Protein AF-A0A921LJY1-F1 (afdb_monomer_lite)

pLDDT: mean 91.51, std 10.47, range [55.88, 98.06]

Sequence (65 aa):
MEIIHLSIELTLDLIALIIGIILIIRAKDNYPKLYWGIIATSIGIMFSWENIGWLTIVTDTPEYN

Foldseek 3Di:
DLLVVLVVQLVVLVVLLVVLVVQCVPCVVPPVSNVSSVVSNVSSVVSNVVSVVVNVVVVPDDPPD

Organism: NCBI:txid371601

Radius of gyration: 15.44 Å; chains: 1; bounding box: 35×15×48 Å

Secondary structure (DSSP, 8-state):
-HHHHHHHHHHHHHHHHHHHHHHHHT-TT-HHHHHHHHHHHHHHHHHHHHHHHHHHHHHHS----

Structure (mmCIF, N/CA/C/O backbone):
data_AF-A0A921LJY1-F1
#
_entry.id   AF-A0A921LJY1-F1
#
loop_
_atom_site.group_PDB
_atom_site.id
_atom_site.type_symbol
_atom_site.label_atom_id
_atom_site.label_alt_id
_atom_site.label_comp_id
_atom_site.label_asym_id
_atom_site.label_entity_id
_atom_site.label_seq_id
_atom_site.pdbx_PDB_ins_code
_atom_site.Cartn_x
_atom_site.Cartn_y
_atom_site.Cartn_z
_atom_site.occupancy
_atom_site.B_iso_or_equiv
_atom_site.auth_seq_id
_atom_site.auth_comp_id
_atom_site.auth_asym_id
_atom_site.auth_atom_id
_atom_site.pdbx_PDB_model_num
ATOM 1 N N . MET A 1 1 ? 13.559 6.236 -18.659 1.00 62.03 1 MET A N 1
ATOM 2 C CA . MET A 1 1 ? 12.692 7.252 -18.013 1.00 62.03 1 MET A CA 1
ATOM 3 C C . MET A 1 1 ? 11.490 6.584 -17.351 1.00 62.03 1 MET A C 1
ATOM 5 O O . MET A 1 1 ? 11.277 6.825 -16.172 1.00 62.03 1 MET A O 1
ATOM 9 N N . GLU A 1 2 ? 10.794 5.672 -18.038 1.00 78.94 2 GLU A N 1
ATOM 10 C CA . GLU A 1 2 ? 9.649 4.909 -17.497 1.00 78.94 2 GLU A CA 1
ATOM 11 C C . GLU A 1 2 ? 9.953 4.105 -16.222 1.00 78.94 2 GLU A C 1
ATOM 13 O O . GLU A 1 2 ? 9.199 4.214 -15.264 1.00 78.94 2 GLU A O 1
ATOM 18 N N . ILE A 1 3 ? 11.088 3.394 -16.137 1.00 86.69 3 ILE A N 1
ATOM 19 C CA . ILE A 1 3 ? 11.452 2.607 -14.936 1.00 86.69 3 ILE A CA 1
ATOM 20 C C . ILE A 1 3 ? 11.528 3.479 -13.671 1.00 86.69 3 ILE A C 1
ATOM 22 O O . ILE A 1 3 ? 11.088 3.060 -12.604 1.00 86.69 3 ILE A O 1
ATOM 26 N N . ILE A 1 4 ? 12.069 4.700 -13.775 1.00 89.06 4 ILE A N 1
ATOM 27 C CA . ILE A 1 4 ? 12.184 5.618 -12.629 1.00 89.06 4 ILE A CA 1
ATOM 28 C C . ILE A 1 4 ? 10.795 6.101 -12.201 1.00 89.06 4 ILE A C 1
ATOM 30 O O . ILE A 1 4 ? 10.517 6.130 -11.006 1.00 89.06 4 ILE A O 1
ATOM 34 N N . HIS A 1 5 ? 9.921 6.434 -13.156 1.00 90.31 5 HIS A N 1
ATOM 35 C CA . HIS A 1 5 ? 8.540 6.825 -12.866 1.00 90.31 5 HIS A CA 1
ATOM 36 C C . HIS A 1 5 ? 7.770 5.690 -12.182 1.00 90.31 5 HIS A C 1
ATOM 38 O O . HIS A 1 5 ? 7.286 5.882 -11.070 1.00 90.31 5 HIS A O 1
ATOM 44 N N . LEU A 1 6 ? 7.786 4.490 -12.766 1.00 92.25 6 LEU A N 1
ATOM 45 C CA . LEU A 1 6 ? 7.163 3.290 -12.202 1.00 92.25 6 LEU A CA 1
ATOM 46 C C . LEU A 1 6 ? 7.705 2.939 -10.807 1.00 92.25 6 LEU A C 1
ATOM 48 O O . LEU A 1 6 ? 6.954 2.549 -9.918 1.00 92.25 6 LEU A O 1
ATOM 52 N N . SER A 1 7 ? 9.009 3.114 -10.579 1.00 92.94 7 SER A N 1
ATOM 53 C CA . SER A 1 7 ? 9.622 2.877 -9.263 1.00 92.94 7 SER A CA 1
ATOM 54 C C . SER A 1 7 ? 9.162 3.892 -8.213 1.00 92.94 7 SER A C 1
ATOM 56 O O . SER A 1 7 ? 8.981 3.539 -7.044 1.00 92.94 7 SER A O 1
ATOM 58 N N . ILE A 1 8 ? 8.973 5.157 -8.604 1.00 95.44 8 ILE A N 1
ATOM 59 C CA . ILE A 1 8 ? 8.441 6.202 -7.718 1.00 95.44 8 ILE A CA 1
ATOM 60 C C . ILE A 1 8 ? 6.969 5.924 -7.401 1.00 95.44 8 ILE A C 1
ATOM 62 O O . ILE A 1 8 ? 6.588 5.992 -6.232 1.00 95.44 8 ILE A O 1
ATOM 66 N N . GLU A 1 9 ? 6.166 5.578 -8.406 1.00 95.75 9 GLU A N 1
ATOM 67 C CA . GLU A 1 9 ? 4.751 5.225 -8.242 1.00 95.75 9 GLU A CA 1
ATOM 68 C C . GLU A 1 9 ? 4.591 4.020 -7.308 1.00 95.75 9 GLU A C 1
ATOM 70 O O . GLU A 1 9 ? 3.915 4.128 -6.284 1.00 95.75 9 GLU A O 1
ATOM 75 N N . LEU A 1 10 ? 5.352 2.944 -7.538 1.00 96.38 10 LEU A N 1
ATOM 76 C CA . LEU A 1 10 ? 5.377 1.780 -6.649 1.00 96.38 10 LEU A CA 1
ATOM 77 C C . LEU A 1 10 ? 5.781 2.155 -5.214 1.00 96.38 10 LEU A C 1
ATOM 79 O O . LEU A 1 10 ? 5.226 1.642 -4.244 1.00 96.38 10 LEU A O 1
ATOM 83 N N . THR A 1 11 ? 6.736 3.072 -5.045 1.00 96.75 11 THR A N 1
ATOM 84 C CA . THR A 1 11 ? 7.142 3.535 -3.709 1.00 96.75 11 THR A CA 1
ATOM 85 C C . THR A 1 11 ? 5.993 4.251 -2.991 1.00 96.75 11 THR A C 1
ATOM 87 O O . THR A 1 11 ? 5.782 4.032 -1.795 1.00 96.75 11 THR A O 1
ATOM 90 N N . LEU A 1 12 ? 5.232 5.086 -3.702 1.00 96.88 12 LEU A N 1
ATOM 91 C CA . LEU A 1 12 ? 4.064 5.777 -3.150 1.00 96.88 12 LEU A CA 1
ATOM 92 C C . LEU A 1 12 ? 2.950 4.792 -2.765 1.00 96.88 12 LEU A C 1
ATOM 94 O O . LEU A 1 12 ? 2.362 4.938 -1.688 1.00 96.88 12 LEU A O 1
ATOM 98 N N . ASP A 1 13 ? 2.721 3.756 -3.571 1.00 96.38 13 ASP A N 1
ATOM 99 C CA . ASP A 1 13 ? 1.737 2.709 -3.271 1.00 96.38 13 ASP A CA 1
ATOM 100 C C . ASP A 1 13 ? 2.094 1.929 -2.007 1.00 96.38 13 ASP A C 1
ATOM 102 O O . ASP A 1 13 ? 1.238 1.682 -1.150 1.00 96.38 13 ASP A O 1
ATOM 106 N N . LEU A 1 14 ? 3.376 1.592 -1.840 1.00 97.50 14 LEU A N 1
ATOM 107 C CA . LEU A 1 14 ? 3.876 0.919 -0.642 1.00 97.50 14 LEU A CA 1
ATOM 108 C C . LEU A 1 14 ? 3.752 1.809 0.601 1.00 97.50 14 LEU A C 1
ATOM 110 O O . LEU A 1 14 ? 3.420 1.317 1.683 1.00 97.50 14 LEU A O 1
ATOM 114 N N . ILE A 1 15 ? 3.954 3.123 0.469 1.00 97.56 15 ILE A N 1
ATOM 115 C CA . ILE A 1 15 ? 3.704 4.074 1.562 1.00 97.56 15 ILE A CA 1
ATOM 116 C C . ILE A 1 15 ? 2.215 4.079 1.931 1.00 97.56 15 ILE A C 1
ATOM 118 O O . ILE A 1 15 ? 1.883 3.973 3.116 1.00 97.56 15 ILE A O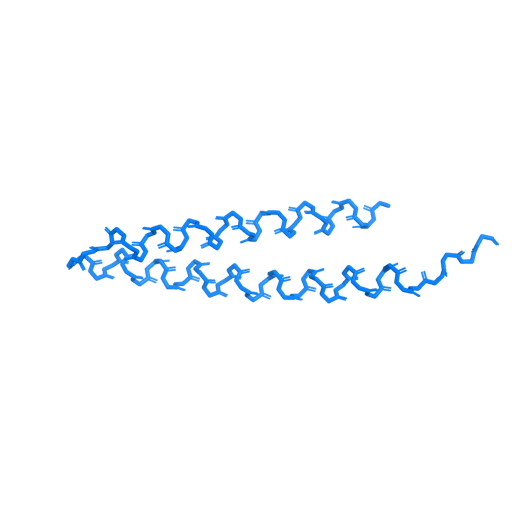 1
ATOM 122 N N . ALA A 1 16 ? 1.314 4.154 0.947 1.00 96.31 16 ALA A N 1
ATOM 123 C CA . ALA A 1 16 ? -0.130 4.098 1.180 1.00 96.31 16 ALA A CA 1
ATOM 124 C C . ALA A 1 16 ? -0.547 2.781 1.857 1.00 96.31 16 ALA A C 1
ATOM 126 O O . ALA A 1 16 ? -1.326 2.794 2.817 1.00 96.31 16 ALA A O 1
ATOM 127 N N . LEU A 1 17 ? 0.042 1.660 1.430 1.00 97.75 17 LEU A N 1
ATOM 128 C CA . LEU A 1 17 ? -0.15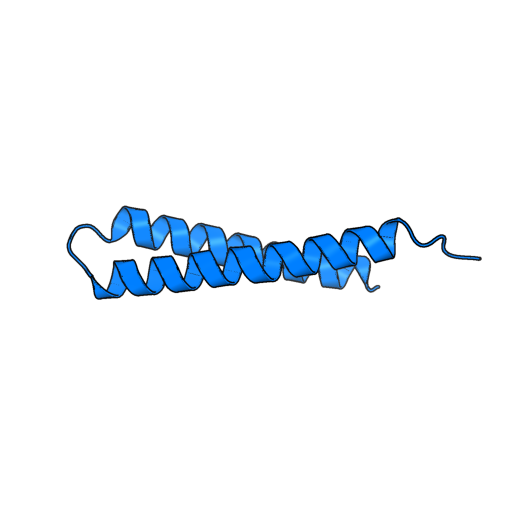8 0.343 2.025 1.00 97.75 17 LEU A CA 1
ATOM 129 C C . LEU A 1 17 ? 0.254 0.317 3.502 1.00 97.75 17 LEU A C 1
ATOM 131 O O . LEU A 1 17 ? -0.532 -0.099 4.359 1.00 97.75 17 LEU A O 1
ATOM 135 N N . ILE A 1 18 ? 1.461 0.797 3.813 1.00 98.06 18 ILE A N 1
ATOM 136 C CA . ILE A 1 18 ? 1.988 0.856 5.183 1.00 98.06 18 ILE A CA 1
ATOM 137 C C . ILE A 1 18 ? 1.101 1.746 6.062 1.00 98.06 18 ILE A C 1
ATOM 139 O O . ILE A 1 18 ? 0.757 1.359 7.181 1.00 98.06 18 ILE A O 1
ATOM 143 N N . ILE A 1 19 ? 0.678 2.910 5.560 1.00 97.62 19 ILE A N 1
ATOM 144 C CA . ILE A 1 19 ? -0.232 3.808 6.284 1.00 97.62 19 ILE A CA 1
ATOM 145 C C . ILE A 1 19 ? -1.574 3.115 6.553 1.00 97.62 19 ILE A C 1
ATOM 147 O O . ILE A 1 19 ? -2.062 3.167 7.685 1.00 97.62 19 ILE A O 1
ATOM 151 N N . GLY A 1 20 ? -2.145 2.425 5.563 1.00 97.56 20 GLY A N 1
ATOM 152 C CA . GLY A 1 20 ? -3.380 1.658 5.725 1.00 97.56 20 GLY A CA 1
ATOM 153 C C . GLY A 1 20 ? -3.264 0.585 6.810 1.00 97.56 20 GLY A C 1
ATOM 154 O O . GLY A 1 20 ? -4.093 0.532 7.721 1.00 97.56 20 GLY A O 1
ATOM 155 N N . ILE A 1 21 ? -2.171 -0.186 6.802 1.00 97.75 21 ILE A N 1
ATOM 156 C CA . ILE A 1 21 ? -1.896 -1.220 7.813 1.00 97.75 21 ILE A CA 1
ATOM 157 C C . ILE A 1 21 ? -1.783 -0.593 9.209 1.00 97.75 21 ILE A C 1
ATOM 159 O O . ILE A 1 21 ? -2.385 -1.083 10.168 1.00 97.75 21 ILE A O 1
ATOM 163 N N . ILE A 1 22 ? -1.066 0.529 9.338 1.00 97.75 22 ILE A N 1
ATOM 164 C CA . ILE A 1 22 ? -0.947 1.262 10.606 1.00 97.75 22 ILE A CA 1
ATOM 165 C C . ILE A 1 22 ? -2.321 1.738 11.094 1.00 97.75 22 ILE A C 1
ATOM 167 O O . ILE A 1 22 ? -2.603 1.662 12.294 1.00 97.75 22 ILE A O 1
ATOM 171 N N . LEU A 1 23 ? -3.182 2.229 10.198 1.00 96.94 23 LEU A N 1
ATOM 172 C CA . LEU A 1 23 ? -4.533 2.670 10.550 1.00 96.94 23 LEU A CA 1
ATOM 173 C C . LEU A 1 23 ? -5.392 1.513 11.057 1.00 96.94 23 LEU A C 1
ATOM 175 O O . LEU A 1 23 ? -6.040 1.694 12.087 1.00 96.94 23 LEU A O 1
ATOM 179 N N . ILE A 1 24 ? -5.335 0.348 10.405 1.00 97.25 24 ILE A N 1
ATOM 180 C CA . ILE A 1 24 ? -6.040 -0.872 10.829 1.00 97.25 24 ILE A CA 1
ATOM 181 C C . ILE A 1 24 ? -5.583 -1.285 12.232 1.00 97.25 24 ILE A C 1
ATOM 183 O O . ILE A 1 24 ? -6.408 -1.408 13.137 1.00 97.25 24 ILE A O 1
ATOM 187 N N . ILE A 1 25 ? -4.269 -1.417 12.452 1.00 96.75 25 ILE A N 1
ATOM 188 C CA . ILE A 1 25 ? -3.707 -1.823 13.754 1.00 96.75 25 ILE A CA 1
ATOM 189 C C . ILE A 1 25 ? -4.089 -0.822 14.853 1.00 96.75 25 ILE A C 1
ATOM 191 O O . ILE A 1 25 ? -4.402 -1.203 15.981 1.00 96.75 25 ILE A O 1
ATOM 195 N N . ARG A 1 26 ? -4.089 0.478 14.536 1.00 95.56 26 ARG A N 1
ATOM 196 C CA . ARG A 1 26 ? -4.418 1.550 15.487 1.00 95.56 26 ARG A CA 1
ATOM 197 C C . ARG A 1 26 ? -5.905 1.905 15.529 1.00 95.56 26 ARG A C 1
ATOM 199 O O . ARG A 1 26 ? -6.240 2.918 16.155 1.00 95.56 26 ARG A O 1
ATOM 206 N N . ALA A 1 27 ? -6.780 1.174 14.840 1.00 94.38 27 ALA A N 1
ATOM 207 C CA . ALA A 1 27 ? -8.202 1.497 14.799 1.00 94.38 27 ALA A CA 1
ATOM 208 C C . ALA A 1 27 ? -8.871 1.241 16.151 1.00 94.38 27 ALA A C 1
ATOM 210 O O . ALA A 1 27 ? -9.686 2.057 16.579 1.00 94.38 27 ALA A O 1
ATOM 211 N N . LYS A 1 28 ? -8.463 0.178 16.861 1.00 89.50 28 LYS A N 1
ATOM 212 C CA . LYS A 1 28 ? -9.117 -0.287 18.094 1.00 89.50 28 LYS A CA 1
ATOM 213 C C . LYS A 1 28 ? -10.636 -0.392 17.856 1.00 89.50 28 LYS A C 1
ATOM 215 O O . LYS A 1 28 ? -11.037 -1.178 17.010 1.00 89.50 28 LYS A O 1
ATOM 220 N N . ASP A 1 29 ? -11.444 0.453 18.499 1.00 90.88 29 ASP A N 1
ATOM 221 C CA . ASP A 1 29 ? -12.912 0.481 18.367 1.00 90.88 29 ASP A CA 1
ATOM 222 C C . ASP A 1 29 ? -13.415 1.586 17.411 1.00 90.88 29 ASP A C 1
ATOM 224 O O . ASP A 1 29 ? -14.616 1.813 17.261 1.00 90.88 29 ASP A O 1
ATOM 228 N N . ASN A 1 30 ? -12.504 2.322 16.766 1.00 95.25 30 ASN A N 1
ATOM 229 C CA . ASN A 1 30 ? -12.841 3.380 15.820 1.00 95.25 30 ASN A CA 1
ATOM 230 C C . ASN A 1 30 ? -13.094 2.781 14.430 1.00 95.25 30 ASN A C 1
ATOM 232 O O . ASN A 1 30 ? -12.190 2.686 13.596 1.00 95.25 30 ASN A O 1
ATOM 236 N N . TYR A 1 31 ? -14.350 2.401 14.189 1.00 92.81 31 TYR A N 1
ATOM 237 C CA . TYR A 1 31 ? -14.801 1.843 12.914 1.00 92.81 31 TYR A CA 1
ATOM 238 C C . TYR A 1 31 ? -14.477 2.730 11.700 1.00 92.81 31 TYR A C 1
ATOM 240 O O . TYR A 1 31 ? -13.935 2.194 10.737 1.00 92.81 31 TYR A O 1
ATOM 248 N N . PRO A 1 32 ? -14.699 4.063 11.707 1.00 95.31 32 PRO A N 1
ATOM 249 C CA . PRO A 1 32 ? -14.253 4.918 10.606 1.00 95.31 32 PRO A CA 1
ATOM 250 C C . PRO A 1 32 ? -12.763 4.761 10.286 1.00 95.31 32 PRO A C 1
ATOM 252 O O . PRO A 1 32 ? -12.395 4.579 9.129 1.00 95.31 32 PRO A O 1
ATOM 255 N N . LYS A 1 33 ? -11.898 4.775 11.306 1.00 94.88 33 LYS A N 1
ATOM 256 C CA . LYS A 1 33 ? -10.450 4.608 11.130 1.00 94.88 33 LYS A CA 1
ATOM 257 C C . LYS A 1 33 ? -10.088 3.226 10.582 1.00 94.88 33 LYS A C 1
ATOM 259 O O . LYS A 1 33 ? -9.188 3.132 9.752 1.00 94.88 33 LYS A O 1
ATOM 264 N N . LEU A 1 34 ? -10.804 2.184 11.011 1.00 96.44 34 LEU A N 1
ATOM 265 C CA . LEU A 1 34 ? -10.661 0.832 10.472 1.00 96.44 34 LEU A CA 1
ATOM 266 C C . LEU A 1 34 ? -11.018 0.792 8.982 1.00 96.44 34 LEU A C 1
ATOM 268 O O . LEU A 1 34 ? -10.222 0.301 8.187 1.00 96.44 34 LEU A O 1
ATOM 272 N N . TYR A 1 35 ? -12.168 1.352 8.593 1.00 97.19 35 TYR A N 1
ATOM 273 C CA . TYR A 1 35 ? -12.604 1.383 7.195 1.00 97.19 35 TYR A CA 1
ATOM 274 C C . TYR A 1 35 ? -11.636 2.166 6.308 1.00 97.19 35 TYR A C 1
ATOM 276 O O . TYR A 1 35 ? -11.247 1.671 5.253 1.00 97.19 35 TYR A O 1
ATOM 284 N N . TRP A 1 36 ? -11.181 3.341 6.752 1.00 97.62 36 TRP A N 1
ATOM 285 C CA . TRP A 1 36 ? -10.161 4.107 6.030 1.00 97.62 36 TRP A CA 1
ATOM 286 C C . TRP A 1 36 ? -8.845 3.340 5.895 1.00 97.62 36 TRP A C 1
ATOM 288 O O . TRP A 1 36 ? -8.227 3.381 4.834 1.00 97.62 36 TRP A O 1
ATOM 298 N N . GLY A 1 37 ? -8.442 2.603 6.933 1.00 97.75 37 GLY A N 1
ATOM 299 C CA . GLY A 1 37 ? -7.282 1.721 6.876 1.00 97.75 37 GLY A CA 1
ATOM 300 C C . GLY A 1 37 ? -7.441 0.605 5.842 1.00 97.75 37 GLY A C 1
ATOM 301 O O . GLY A 1 37 ? -6.556 0.424 5.012 1.00 97.75 37 GLY A O 1
ATOM 302 N N . ILE A 1 38 ? -8.589 -0.081 5.827 1.00 97.81 38 ILE A N 1
ATOM 303 C CA . ILE A 1 38 ? -8.898 -1.141 4.851 1.00 97.81 38 ILE A CA 1
ATOM 304 C C . ILE A 1 38 ? -8.888 -0.594 3.421 1.00 97.81 38 ILE A C 1
ATOM 306 O O . ILE A 1 38 ? -8.297 -1.216 2.538 1.00 97.81 38 ILE A O 1
ATOM 310 N N . ILE A 1 39 ? -9.501 0.570 3.189 1.00 97.62 39 ILE A N 1
ATOM 311 C CA . ILE A 1 39 ? -9.523 1.218 1.872 1.00 97.62 39 ILE A CA 1
ATOM 312 C C . ILE A 1 39 ? -8.096 1.562 1.429 1.00 97.62 39 ILE A C 1
ATOM 314 O O . ILE A 1 39 ? -7.696 1.173 0.335 1.00 97.62 39 ILE A O 1
ATOM 318 N N . ALA A 1 40 ? -7.307 2.218 2.285 1.00 97.50 40 ALA A N 1
ATOM 319 C CA . ALA A 1 40 ? -5.928 2.594 1.969 1.00 97.50 40 ALA A CA 1
ATOM 320 C C . ALA A 1 40 ? -5.035 1.372 1.690 1.00 97.50 40 ALA A C 1
ATOM 322 O O . ALA A 1 40 ? -4.290 1.365 0.713 1.00 97.50 40 ALA A O 1
ATOM 323 N N . THR A 1 41 ? -5.153 0.312 2.495 1.00 97.88 41 THR A N 1
ATOM 324 C CA . THR A 1 41 ? -4.446 -0.958 2.273 1.00 97.88 41 THR A CA 1
ATOM 325 C C . THR A 1 41 ? -4.859 -1.610 0.954 1.00 97.88 41 THR A C 1
ATOM 327 O O . THR A 1 41 ? -3.996 -2.057 0.206 1.00 97.88 41 THR A O 1
ATOM 330 N N . SER A 1 42 ? -6.156 -1.636 0.639 1.00 97.69 42 SER A N 1
ATOM 331 C CA . SER A 1 42 ? -6.659 -2.246 -0.601 1.00 97.69 42 SER A CA 1
ATOM 332 C C . SER A 1 42 ? -6.176 -1.490 -1.840 1.00 97.69 42 SER A C 1
ATOM 334 O O . SER A 1 42 ? -5.735 -2.111 -2.803 1.00 97.69 42 SER A O 1
ATOM 336 N N . ILE A 1 43 ? -6.203 -0.154 -1.788 1.00 96.38 43 ILE A N 1
ATOM 337 C CA . ILE A 1 43 ? -5.678 0.728 -2.837 1.00 96.38 43 ILE A CA 1
ATOM 338 C C . ILE A 1 43 ? -4.177 0.490 -3.030 1.00 96.38 43 ILE A C 1
ATOM 340 O O . ILE A 1 43 ? -3.744 0.238 -4.151 1.00 96.38 43 ILE A O 1
ATOM 344 N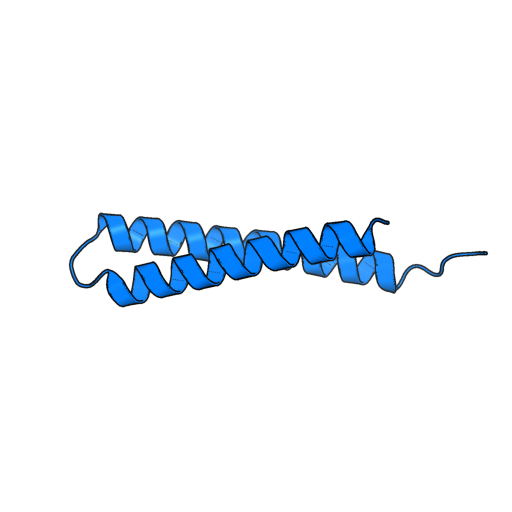 N . GLY A 1 44 ? -3.400 0.499 -1.942 1.00 97.12 44 GLY A N 1
ATOM 345 C CA . GLY A 1 44 ? -1.955 0.276 -2.000 1.00 97.12 44 GLY A CA 1
ATOM 346 C C . GLY A 1 44 ? -1.586 -1.083 -2.600 1.00 97.12 44 GLY A C 1
ATOM 347 O O . GLY A 1 44 ? -0.675 -1.152 -3.418 1.00 97.12 44 GLY A O 1
ATO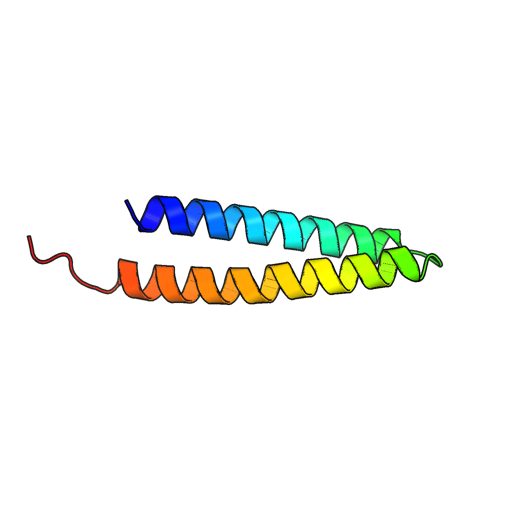M 348 N N . ILE A 1 45 ? -2.314 -2.157 -2.264 1.00 97.56 45 ILE A N 1
ATOM 349 C CA . ILE A 1 45 ? -2.098 -3.491 -2.859 1.00 97.56 45 ILE A CA 1
ATOM 350 C C . ILE A 1 45 ? -2.417 -3.490 -4.357 1.00 97.56 45 ILE A C 1
ATOM 352 O O . ILE A 1 45 ? -1.628 -4.010 -5.144 1.00 97.56 45 ILE A O 1
ATOM 356 N N . MET A 1 46 ? -3.566 -2.929 -4.748 1.00 97.88 46 MET A N 1
ATOM 357 C CA . MET A 1 46 ? -4.019 -2.927 -6.140 1.00 97.88 46 MET A CA 1
ATOM 358 C C . MET A 1 46 ? -3.033 -2.190 -7.054 1.00 97.88 46 MET A C 1
ATOM 360 O O . MET A 1 46 ? -2.637 -2.74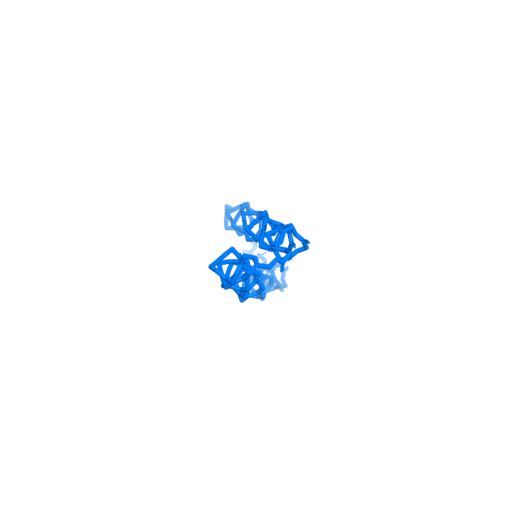4 -8.077 1.00 97.88 46 MET A O 1
ATOM 364 N N . PHE A 1 47 ? -2.609 -0.982 -6.672 1.00 95.12 47 PHE A N 1
ATOM 365 C CA . PHE A 1 47 ? -1.671 -0.195 -7.477 1.00 95.12 47 PHE A CA 1
ATOM 366 C C . PHE A 1 47 ? -0.247 -0.758 -7.440 1.00 95.12 47 PHE A C 1
ATOM 368 O O . PHE A 1 47 ? 0.387 -0.856 -8.488 1.00 95.12 47 PHE A O 1
ATOM 375 N N . SER A 1 48 ? 0.209 -1.282 -6.292 1.00 96.75 48 SER A N 1
ATOM 376 C CA . SER A 1 48 ? 1.507 -1.973 -6.233 1.00 96.75 48 SER A CA 1
ATOM 377 C C . SER A 1 48 ? 1.562 -3.151 -7.208 1.00 96.75 48 SER A C 1
ATOM 379 O O . SER A 1 48 ? 2.577 -3.360 -7.866 1.00 96.75 48 SER A O 1
ATOM 381 N N . TRP A 1 49 ? 0.480 -3.931 -7.314 1.00 96.62 49 TRP A N 1
ATOM 382 C CA . TRP A 1 49 ? 0.405 -5.054 -8.250 1.00 96.62 49 TRP A CA 1
ATOM 383 C C . TRP A 1 49 ? 0.505 -4.597 -9.709 1.00 96.62 49 TRP A C 1
ATOM 385 O O . TRP A 1 49 ? 1.247 -5.194 -10.489 1.00 96.62 49 TRP A O 1
ATOM 395 N N . GLU A 1 50 ? -0.219 -3.538 -10.072 1.00 95.56 50 GLU A N 1
ATOM 396 C CA . GLU A 1 50 ? -0.177 -2.975 -11.421 1.00 95.56 50 GLU A CA 1
ATOM 397 C C . GLU A 1 50 ? 1.228 -2.467 -11.775 1.00 95.56 50 GLU A C 1
ATOM 399 O O . GLU A 1 50 ? 1.792 -2.861 -12.798 1.00 95.56 50 GLU A O 1
ATOM 404 N N . ASN A 1 51 ? 1.830 -1.676 -10.884 1.00 94.44 51 ASN A N 1
ATOM 405 C CA . ASN A 1 51 ? 3.155 -1.100 -11.087 1.00 94.44 51 ASN A CA 1
ATOM 406 C C . ASN A 1 51 ? 4.257 -2.162 -11.150 1.00 94.44 51 ASN A C 1
ATOM 408 O O . ASN A 1 51 ? 5.177 -2.046 -11.959 1.00 94.44 51 ASN A O 1
ATOM 412 N N . ILE A 1 52 ? 4.152 -3.240 -10.366 1.00 94.75 52 ILE A N 1
ATOM 413 C CA . ILE A 1 52 ? 5.050 -4.398 -10.492 1.00 94.75 52 ILE A CA 1
ATOM 414 C C . ILE A 1 52 ? 4.876 -5.073 -11.856 1.00 94.75 52 ILE A C 1
ATOM 416 O O . ILE A 1 52 ? 5.876 -5.383 -12.499 1.00 94.75 52 ILE A O 1
ATOM 420 N N . GLY A 1 53 ? 3.637 -5.273 -12.317 1.00 94.25 53 GLY A N 1
ATOM 421 C CA . GLY A 1 53 ? 3.361 -5.878 -13.622 1.00 94.25 53 GLY A CA 1
ATOM 422 C C . GLY A 1 53 ? 3.984 -5.091 -14.777 1.00 94.25 53 GLY A C 1
ATOM 423 O O . GLY A 1 53 ? 4.658 -5.672 -15.630 1.00 94.25 53 GLY A O 1
ATOM 424 N N . TRP A 1 54 ? 3.835 -3.766 -14.768 1.00 92.94 54 TRP A N 1
ATOM 425 C CA . TRP A 1 54 ? 4.488 -2.894 -15.745 1.00 92.94 54 TRP A CA 1
ATOM 426 C C . TRP A 1 54 ? 6.009 -2.902 -15.624 1.00 92.94 54 TRP A C 1
ATOM 428 O O . TRP A 1 54 ? 6.689 -2.992 -16.645 1.00 92.94 54 TRP A O 1
ATOM 438 N N . LEU A 1 55 ? 6.559 -2.870 -14.405 1.00 92.00 55 LEU A N 1
ATOM 439 C CA . LEU A 1 55 ? 8.006 -2.977 -14.194 1.00 92.00 55 LEU A CA 1
ATOM 440 C C . LEU A 1 55 ? 8.566 -4.280 -14.762 1.00 92.00 55 LEU A C 1
ATOM 442 O O . LEU A 1 55 ? 9.625 -4.246 -15.385 1.00 92.00 55 LEU A O 1
ATOM 446 N N . THR A 1 56 ? 7.870 -5.406 -14.592 1.00 90.94 56 THR A N 1
ATOM 447 C CA . THR A 1 56 ? 8.271 -6.684 -15.196 1.00 90.94 56 THR A CA 1
ATOM 448 C C . THR A 1 56 ? 8.305 -6.582 -16.718 1.00 90.94 56 THR A C 1
ATOM 450 O O . THR A 1 56 ? 9.323 -6.912 -17.317 1.00 90.94 56 THR A O 1
ATOM 453 N N . ILE A 1 57 ? 7.249 -6.049 -17.341 1.00 90.25 57 ILE A N 1
ATOM 454 C CA . ILE A 1 57 ? 7.182 -5.899 -18.802 1.00 90.25 57 ILE A CA 1
ATOM 455 C C . ILE A 1 57 ? 8.324 -5.019 -19.317 1.00 90.25 57 ILE A C 1
ATOM 457 O O . ILE A 1 57 ? 9.044 -5.440 -20.216 1.00 90.25 57 ILE A O 1
ATOM 461 N N . VAL A 1 58 ? 8.515 -3.832 -18.733 1.00 86.81 58 VAL A N 1
ATOM 462 C CA . VAL A 1 58 ? 9.539 -2.869 -19.172 1.00 86.81 58 VAL A CA 1
ATOM 463 C C . VAL A 1 58 ? 10.955 -3.412 -18.953 1.00 86.81 58 VAL A C 1
ATOM 465 O O . VAL A 1 58 ? 11.850 -3.117 -19.740 1.00 86.81 58 VAL A O 1
ATOM 468 N N . THR A 1 59 ? 11.168 -4.224 -17.913 1.00 84.56 59 THR A N 1
ATOM 469 C CA . THR A 1 59 ? 12.478 -4.838 -17.634 1.00 84.56 59 THR A CA 1
ATOM 470 C C . THR A 1 59 ? 12.781 -6.010 -18.574 1.00 84.56 59 THR A C 1
ATOM 472 O O . THR A 1 59 ? 13.935 -6.190 -18.960 1.00 84.56 59 THR A O 1
ATOM 475 N N . ASP A 1 60 ? 11.768 -6.794 -18.954 1.00 82.00 60 ASP A N 1
ATOM 476 C CA . ASP A 1 60 ? 11.925 -7.978 -19.811 1.00 82.00 60 ASP A CA 1
ATOM 477 C C . ASP A 1 60 ? 11.876 -7.657 -21.315 1.00 82.00 60 ASP A C 1
ATOM 479 O O . ASP A 1 60 ? 12.313 -8.471 -22.134 1.00 82.00 60 ASP A O 1
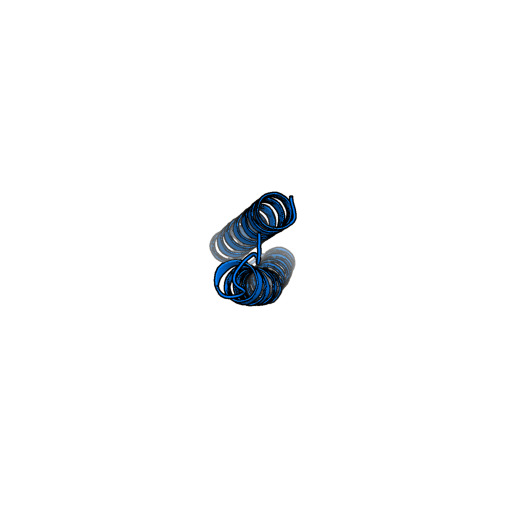ATOM 483 N N . THR A 1 61 ? 11.369 -6.487 -21.717 1.00 74.06 61 THR A N 1
ATOM 484 C CA . THR A 1 61 ? 11.469 -6.031 -23.108 1.00 74.06 61 THR A CA 1
ATOM 485 C C . THR A 1 61 ? 12.900 -5.586 -23.417 1.00 74.06 61 THR A C 1
ATOM 487 O O . THR A 1 61 ? 13.347 -4.587 -22.852 1.00 74.06 61 THR A O 1
ATOM 490 N N . PRO A 1 62 ? 13.634 -6.270 -24.319 1.00 59.88 62 PRO A N 1
ATOM 491 C CA . PRO A 1 62 ? 14.974 -5.842 -24.683 1.00 59.88 62 PRO A CA 1
ATOM 492 C C . PRO A 1 62 ? 14.901 -4.475 -25.366 1.00 59.88 62 PRO A C 1
ATOM 494 O O . PRO A 1 62 ? 14.229 -4.317 -26.389 1.00 59.88 62 PRO A O 1
ATOM 497 N N . GLU A 1 63 ? 15.617 -3.494 -24.819 1.00 61.56 63 GLU A N 1
ATOM 498 C CA . GLU A 1 63 ? 15.928 -2.262 -25.538 1.00 61.56 63 GLU A CA 1
ATOM 499 C C . GLU A 1 63 ? 16.785 -2.651 -26.753 1.00 61.56 63 GLU A C 1
ATOM 501 O O . GLU A 1 63 ? 17.980 -2.931 -26.635 1.00 61.56 63 GLU A O 1
ATOM 506 N N . TYR A 1 64 ? 16.164 -2.742 -27.932 1.00 56.44 64 TYR A N 1
ATOM 507 C CA . TYR A 1 64 ? 16.900 -2.784 -29.191 1.00 56.44 64 TYR A CA 1
ATOM 508 C C . TYR A 1 64 ? 17.587 -1.422 -29.359 1.00 56.44 64 TYR A C 1
ATOM 510 O O . TYR A 1 64 ? 16.961 -0.466 -29.813 1.00 56.44 64 TYR A O 1
ATOM 518 N N . ASN A 1 65 ? 18.849 -1.343 -28.930 1.00 55.88 65 ASN A N 1
ATOM 519 C CA . ASN A 1 65 ? 19.772 -0.271 -29.310 1.00 55.88 65 ASN A CA 1
ATOM 520 C C . ASN A 1 65 ? 20.142 -0.369 -30.792 1.00 55.88 65 ASN A C 1
ATOM 522 O O . ASN A 1 65 ? 20.392 -1.506 -31.261 1.00 55.88 65 ASN A O 1
#